Protein AF-A0A951YCI9-F1 (afdb_monomer_lite)

Sequence (113 aa):
MQYYEGGAYMLVNRKNGYNRQIHGKPYFSNNHKSFITVNVDMEAHYSFNGIEYYTVTADSIIQQFELDIANWGPAKAKWINDKNIILAQERMVANPGTYYLTTDYALLTIMKR

Foldseek 3Di:
DDDDDDDWDKDAQPPPRDIDIDQADWDAAPVRQKIKGFDPDQDPPPGFFWMWIWGDDPRDIDTPDTDGDHFWHFPDWDHPHRFKIKTWIWGWDDDVPDTDIDTDIDIGGHDDD

Secondary structure (DSSP, 8-state):
--------EEEE-TTT--EEEESSEEEE-TTSSEEEEEE--SSS-SS--EEEEEEE-SS-EEEEEEEE-SS-EEEEEEESSSSEEEEEEEEEEEETTEEEEEEEEEEEE----

pLDDT: mean 89.98, std 13.13, range [29.69, 98.38]

Structure (mmCIF, N/CA/C/O backbone):
data_AF-A0A951YCI9-F1
#
_entry.id   AF-A0A951YCI9-F1
#
loop_
_atom_site.group_PDB
_atom_site.id
_atom_site.type_symbol
_atom_site.label_atom_id
_atom_site.label_alt_id
_atom_site.label_comp_id
_atom_site.label_asym_id
_atom_site.label_entity_id
_atom_site.label_seq_id
_atom_site.pdbx_PDB_ins_code
_atom_site.Cartn_x
_atom_site.Cartn_y
_atom_site.Cartn_z
_atom_site.occupancy
_atom_site.B_iso_or_equiv
_atom_site.auth_seq_id
_atom_site.auth_comp_id
_atom_site.auth_asym_id
_atom_site.auth_atom_id
_atom_site.pdbx_PDB_model_num
ATOM 1 N N . MET A 1 1 ? -16.317 -18.508 -18.194 1.00 33.88 1 MET A N 1
ATOM 2 C CA . MET A 1 1 ? -14.873 -18.364 -17.921 1.00 33.88 1 MET A CA 1
ATOM 3 C C . MET A 1 1 ? -14.399 -17.144 -18.686 1.00 33.88 1 MET A C 1
ATOM 5 O O . MET A 1 1 ? -14.290 -17.217 -19.900 1.00 33.88 1 MET A O 1
ATOM 9 N N . GLN A 1 2 ? -14.248 -16.014 -18.000 1.00 29.69 2 GLN A N 1
ATOM 10 C CA . GLN A 1 2 ? -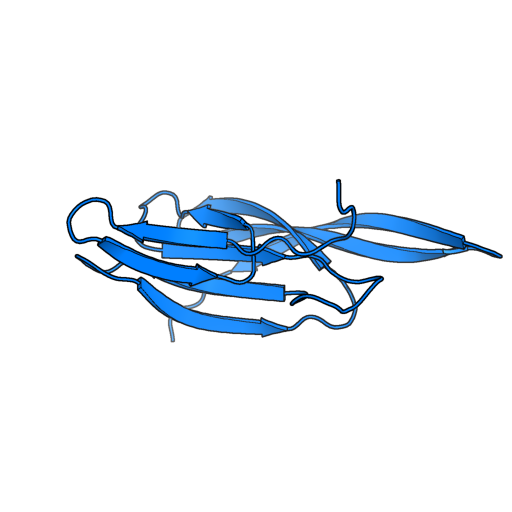13.729 -14.770 -18.566 1.00 29.69 2 GLN A CA 1
ATOM 11 C C . GLN A 1 2 ? -12.422 -14.479 -17.825 1.00 29.69 2 GLN A C 1
ATOM 13 O O . GLN A 1 2 ? -12.429 -14.332 -16.607 1.00 29.69 2 GLN A O 1
ATOM 18 N N . TYR A 1 3 ? -11.313 -14.521 -18.555 1.00 50.97 3 TYR A N 1
ATOM 19 C CA . TYR A 1 3 ? -9.967 -14.201 -18.089 1.00 50.97 3 TYR A CA 1
ATOM 20 C C . TYR A 1 3 ? -9.644 -12.789 -18.601 1.00 50.97 3 TYR A C 1
ATOM 22 O O . TYR A 1 3 ? -9.648 -12.634 -19.816 1.00 50.97 3 TYR A O 1
ATOM 30 N N . TYR A 1 4 ? -9.475 -11.787 -17.723 1.00 39.31 4 TYR A N 1
ATOM 31 C CA . TYR A 1 4 ? -8.470 -10.700 -17.789 1.00 39.31 4 TYR A CA 1
ATOM 32 C C . TYR A 1 4 ? -8.639 -9.690 -16.631 1.00 39.31 4 TYR A C 1
ATOM 34 O O . TYR A 1 4 ? -9.713 -9.562 -16.045 1.00 39.31 4 TYR A O 1
ATOM 42 N N . GLU A 1 5 ? -7.515 -9.068 -16.279 1.00 46.12 5 GLU A N 1
ATOM 43 C CA . GLU A 1 5 ? -7.124 -8.409 -15.028 1.00 46.12 5 GLU A CA 1
ATOM 44 C C . GLU A 1 5 ? -7.996 -7.237 -14.561 1.00 46.12 5 GLU A C 1
ATOM 46 O O . GLU A 1 5 ? -8.123 -6.210 -15.217 1.00 46.12 5 GLU A O 1
ATOM 51 N N . GLY A 1 6 ? -8.534 -7.366 -13.351 1.00 52.84 6 GLY A N 1
ATOM 52 C CA . GLY A 1 6 ? -9.188 -6.275 -12.638 1.00 52.84 6 GLY A CA 1
ATOM 53 C C . GLY A 1 6 ? -9.527 -6.715 -11.222 1.00 52.84 6 GLY A C 1
ATOM 54 O O . GLY A 1 6 ? -10.611 -7.231 -10.963 1.00 52.84 6 GLY A O 1
ATOM 55 N N . GLY A 1 7 ? -8.571 -6.583 -10.303 1.00 63.25 7 GLY A N 1
ATOM 56 C CA . GLY A 1 7 ? -8.777 -6.895 -8.891 1.00 63.25 7 GLY A CA 1
ATOM 57 C C . GLY A 1 7 ? -9.190 -5.648 -8.121 1.00 63.25 7 GLY A C 1
ATOM 58 O O . GLY A 1 7 ? -8.347 -4.815 -7.820 1.00 63.25 7 GLY A O 1
ATOM 59 N N . ALA A 1 8 ? -10.469 -5.520 -7.772 1.00 73.31 8 ALA A N 1
ATOM 60 C CA . ALA A 1 8 ? -10.905 -4.520 -6.801 1.00 73.31 8 ALA A CA 1
ATOM 61 C C . ALA A 1 8 ? -10.887 -5.127 -5.395 1.00 73.31 8 ALA A C 1
ATOM 63 O O . ALA A 1 8 ? -11.396 -6.228 -5.174 1.00 73.31 8 ALA A O 1
ATOM 64 N N . TYR A 1 9 ? -10.336 -4.398 -4.430 1.00 88.06 9 TYR A N 1
ATOM 65 C CA . TYR A 1 9 ? -10.421 -4.774 -3.026 1.00 88.06 9 TYR A CA 1
ATOM 66 C C . TYR A 1 9 ? -11.577 -4.011 -2.378 1.00 88.06 9 TYR A C 1
ATOM 68 O O . TYR A 1 9 ? -11.770 -2.819 -2.609 1.00 88.06 9 TYR A O 1
ATOM 76 N N . MET A 1 10 ? -12.354 -4.701 -1.547 1.00 93.06 10 MET A N 1
ATOM 77 C CA . MET A 1 10 ? -13.410 -4.101 -0.735 1.00 93.06 10 MET A CA 1
ATOM 78 C C . MET A 1 10 ? -13.081 -4.345 0.732 1.00 93.06 10 MET A C 1
ATOM 80 O O . MET A 1 10 ? -12.956 -5.493 1.163 1.00 93.06 10 MET A O 1
ATOM 84 N N . LEU A 1 11 ? -12.967 -3.274 1.511 1.00 92.75 11 LEU A N 1
ATOM 85 C CA . LEU A 1 11 ? -12.890 -3.369 2.961 1.00 92.75 11 LEU A CA 1
ATOM 86 C C . LEU A 1 11 ? -14.307 -3.336 3.530 1.00 92.75 11 LEU A C 1
ATOM 88 O O . LEU A 1 11 ? -15.087 -2.463 3.162 1.00 92.75 11 LEU A O 1
ATOM 92 N N . VAL A 1 12 ? -14.639 -4.272 4.422 1.00 94.31 12 VAL A N 1
ATOM 93 C CA . VAL A 1 12 ? -15.978 -4.388 5.018 1.00 94.31 12 VAL A CA 1
ATOM 94 C C . VAL A 1 12 ? -15.869 -4.409 6.541 1.00 94.31 12 VAL A C 1
ATOM 96 O O . VAL A 1 12 ? -15.211 -5.272 7.125 1.00 94.31 12 VAL A O 1
ATOM 99 N N . ASN A 1 13 ? -16.542 -3.470 7.199 1.00 94.06 13 ASN A N 1
ATOM 100 C CA . ASN A 1 13 ? -16.737 -3.452 8.639 1.00 94.06 13 ASN A CA 1
ATOM 101 C C . ASN A 1 13 ? -17.804 -4.487 9.017 1.00 94.06 13 ASN A C 1
ATOM 103 O O . ASN A 1 13 ? -18.990 -4.344 8.719 1.00 94.06 13 ASN A O 1
ATOM 107 N N . ARG A 1 14 ? -17.376 -5.531 9.728 1.00 93.25 14 ARG A N 1
ATOM 108 C CA . ARG A 1 14 ? -18.233 -6.655 10.128 1.00 93.25 14 ARG A CA 1
ATOM 109 C C . ARG A 1 14 ? -19.341 -6.282 11.116 1.00 93.25 14 ARG A C 1
ATOM 111 O O . ARG A 1 14 ? -20.308 -7.026 11.222 1.00 93.25 14 ARG A O 1
ATOM 118 N N . LYS A 1 15 ? -19.191 -5.185 11.862 1.00 94.25 15 LYS A N 1
ATOM 119 C CA . LYS A 1 15 ? -20.132 -4.778 12.916 1.00 94.25 15 LYS A CA 1
ATOM 120 C C . LYS A 1 15 ? -21.366 -4.078 12.351 1.00 94.25 15 LYS A C 1
ATOM 122 O O . LYS A 1 15 ? -22.456 -4.277 12.871 1.00 94.25 15 LYS A O 1
ATOM 127 N N . ASN A 1 16 ? -21.192 -3.245 11.324 1.00 93.56 16 ASN A N 1
ATOM 128 C CA . ASN A 1 16 ? -22.250 -2.364 10.814 1.00 93.56 16 ASN A CA 1
ATOM 129 C C . ASN A 1 16 ? -22.453 -2.430 9.289 1.00 93.56 16 ASN A C 1
ATOM 131 O O . ASN A 1 16 ? -23.322 -1.739 8.771 1.00 93.56 16 ASN A O 1
ATOM 135 N N . GLY A 1 17 ? -21.659 -3.221 8.562 1.00 94.56 17 GLY A N 1
ATOM 136 C CA . GLY A 1 17 ? -21.756 -3.342 7.106 1.00 94.56 17 GLY A CA 1
ATOM 137 C C . GLY A 1 17 ? -21.166 -2.168 6.317 1.00 94.56 17 GLY A C 1
ATOM 138 O O . GLY A 1 17 ? -21.237 -2.184 5.086 1.00 94.56 17 GLY A O 1
ATOM 139 N N . TYR A 1 18 ? -20.556 -1.175 6.983 1.00 95.06 18 TYR A N 1
ATOM 140 C CA . TYR A 1 18 ? -19.807 -0.120 6.299 1.00 95.06 18 TYR A CA 1
ATOM 141 C C . TYR A 1 18 ? -18.771 -0.762 5.382 1.00 95.06 18 TYR A C 1
ATOM 143 O O . TYR A 1 18 ? -18.030 -1.649 5.802 1.00 95.06 18 TYR A O 1
ATOM 151 N N . ASN A 1 19 ? -18.709 -0.319 4.135 1.00 95.06 19 ASN A N 1
ATOM 152 C 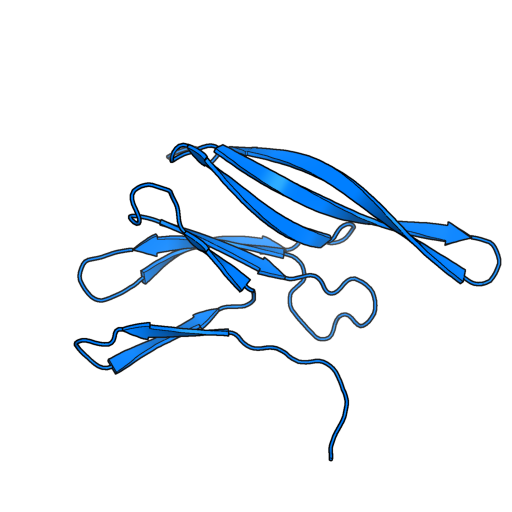CA . ASN A 1 19 ? -17.742 -0.826 3.182 1.00 95.06 19 ASN A CA 1
ATOM 153 C C . ASN A 1 19 ? -17.139 0.306 2.359 1.00 95.06 19 ASN A C 1
ATOM 155 O O . ASN A 1 19 ? -17.727 1.379 2.218 1.00 95.06 19 ASN A O 1
ATOM 159 N N . ARG A 1 20 ? -15.929 0.060 1.865 1.00 93.88 20 ARG A N 1
ATOM 160 C CA . ARG A 1 20 ? -15.203 0.975 0.994 1.00 93.88 20 ARG A CA 1
ATOM 161 C C . ARG A 1 20 ? -14.363 0.180 0.011 1.00 93.88 20 ARG A C 1
ATOM 163 O O . ARG A 1 20 ? -13.604 -0.703 0.415 1.00 93.88 20 ARG A O 1
ATOM 170 N N . GLN A 1 21 ? -14.486 0.531 -1.260 1.00 94.19 21 GLN A N 1
ATOM 171 C CA . GLN A 1 21 ? -13.575 0.066 -2.291 1.00 94.19 21 GLN A CA 1
ATOM 172 C C . GLN A 1 21 ? -12.213 0.741 -2.108 1.00 94.19 21 GLN A C 1
ATOM 174 O O . GLN A 1 21 ? -12.145 1.931 -1.802 1.00 94.19 21 GLN A O 1
ATOM 179 N N . ILE A 1 22 ? -11.151 -0.038 -2.267 1.00 94.69 22 ILE A N 1
ATOM 180 C CA . ILE A 1 22 ? -9.760 0.409 -2.214 1.00 94.69 22 ILE A CA 1
ATOM 181 C C . ILE A 1 22 ? -9.032 -0.111 -3.458 1.00 94.69 22 ILE A C 1
ATOM 183 O O . ILE A 1 22 ? -9.406 -1.150 -4.017 1.00 94.69 22 ILE A O 1
ATOM 187 N N . HIS A 1 23 ? -8.007 0.609 -3.905 1.00 92.50 23 HIS A N 1
ATOM 188 C CA . HIS A 1 23 ? -7.362 0.357 -5.193 1.00 92.50 23 HIS A CA 1
ATOM 189 C C . HIS A 1 23 ? -6.396 -0.826 -5.179 1.00 92.50 23 HIS A C 1
ATOM 191 O O . HIS A 1 23 ? -6.075 -1.360 -6.235 1.00 92.50 23 HIS A O 1
ATOM 197 N N . GLY A 1 24 ? -5.944 -1.252 -4.001 1.00 92.44 24 GLY A N 1
ATOM 198 C CA . GLY A 1 24 ? -4.903 -2.263 -3.885 1.00 92.44 24 GLY A CA 1
ATOM 199 C C . GLY A 1 24 ? -5.001 -3.135 -2.646 1.00 92.44 24 GLY A C 1
ATOM 200 O O . GLY A 1 24 ? -5.856 -2.959 -1.773 1.00 92.44 24 GLY A O 1
ATOM 201 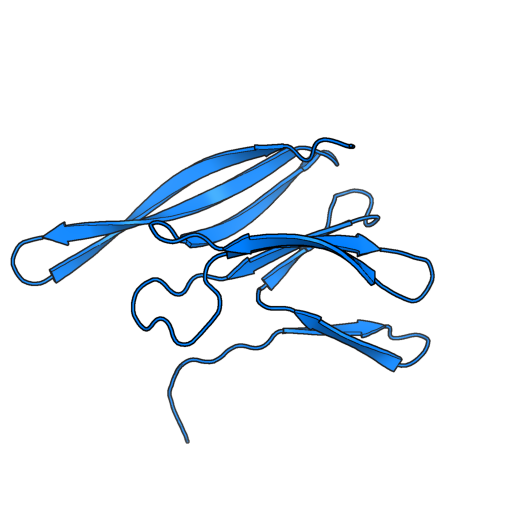N N . LYS A 1 25 ? -4.071 -4.084 -2.547 1.00 93.12 25 LYS A N 1
ATOM 202 C CA . LYS A 1 25 ? -4.007 -5.017 -1.422 1.00 93.12 25 LYS A CA 1
ATOM 203 C C . LYS A 1 25 ? -3.681 -4.259 -0.128 1.00 93.12 25 LYS A C 1
ATOM 205 O O . LYS A 1 25 ? -2.672 -3.554 -0.105 1.00 93.12 25 LYS A O 1
ATOM 210 N N . PRO A 1 26 ? -4.459 -4.424 0.959 1.00 96.06 26 PRO A N 1
ATOM 211 C CA . PRO A 1 26 ? -4.213 -3.712 2.207 1.00 96.06 26 PRO A CA 1
ATOM 212 C C . PRO A 1 26 ? -3.094 -4.351 3.041 1.00 96.06 26 PRO A C 1
ATOM 214 O O . PRO A 1 26 ? -3.011 -5.573 3.185 1.00 96.06 26 PRO A O 1
ATOM 217 N N . TYR A 1 27 ? -2.279 -3.501 3.661 1.00 96.88 27 TYR A N 1
ATOM 218 C CA . TYR A 1 27 ? -1.240 -3.846 4.628 1.00 96.88 27 TYR A CA 1
ATOM 219 C C . TYR A 1 27 ? -1.420 -2.966 5.866 1.00 96.88 27 TYR A C 1
ATOM 221 O O . TYR A 1 27 ? -1.206 -1.755 5.803 1.00 96.88 27 TYR A O 1
ATOM 229 N N . PHE A 1 28 ? -1.823 -3.568 6.985 1.00 96.69 28 PHE A N 1
ATOM 230 C CA . PHE A 1 28 ? -2.114 -2.857 8.232 1.00 96.69 28 PHE A CA 1
ATOM 231 C C . PHE A 1 28 ? -0.854 -2.539 9.035 1.00 96.69 28 PHE A C 1
ATOM 233 O O . PHE A 1 28 ? 0.075 -3.348 9.078 1.00 96.69 28 PHE A O 1
ATOM 240 N N . SER A 1 29 ? -0.856 -1.377 9.692 1.00 96.62 29 SER A N 1
ATOM 241 C CA . SER A 1 29 ? 0.156 -1.007 10.679 1.00 96.62 29 SER A CA 1
ATOM 242 C C . SER A 1 29 ? 0.132 -1.957 11.878 1.00 96.62 29 SER A C 1
ATOM 244 O O . SER A 1 29 ? -0.890 -2.577 12.181 1.00 96.62 29 SER A O 1
ATOM 246 N N . ASN A 1 30 ? 1.245 -2.029 12.612 1.00 95.31 30 ASN A N 1
ATOM 247 C CA . ASN A 1 30 ? 1.380 -2.918 13.771 1.00 95.31 30 ASN A CA 1
ATOM 248 C C . ASN A 1 30 ? 0.365 -2.595 14.879 1.00 95.31 30 ASN A C 1
ATOM 250 O O . ASN A 1 30 ? -0.101 -3.489 15.577 1.00 95.31 30 ASN A O 1
ATOM 254 N N . ASN A 1 31 ? 0.012 -1.317 15.040 1.00 94.94 31 ASN A N 1
ATOM 255 C CA . ASN A 1 31 ? -1.002 -0.875 15.997 1.00 94.94 31 ASN A CA 1
ATOM 256 C C . ASN A 1 31 ? -2.446 -0.892 15.453 1.00 94.94 31 ASN A C 1
ATOM 258 O O . ASN A 1 31 ? -3.358 -0.486 16.174 1.00 94.94 31 ASN A O 1
ATOM 262 N N . HIS A 1 32 ? -2.651 -1.295 14.195 1.00 93.81 32 HIS A N 1
ATOM 263 C CA . HIS A 1 32 ? -3.942 -1.342 13.494 1.00 93.81 32 HIS A CA 1
ATOM 264 C C . HIS A 1 32 ? -4.712 -0.011 13.392 1.00 93.81 32 HIS A C 1
ATOM 266 O O . HIS A 1 32 ? -5.882 0.000 13.012 1.00 93.81 32 HIS A O 1
ATOM 272 N N . LYS A 1 33 ? -4.080 1.128 13.698 1.00 95.56 33 LYS A N 1
ATOM 273 C CA . LYS A 1 33 ? -4.699 2.462 13.581 1.00 95.56 33 LYS A CA 1
ATOM 274 C C . LYS A 1 33 ? -4.644 3.015 12.162 1.00 95.56 33 LYS A C 1
ATOM 276 O O . LYS A 1 33 ? -5.281 4.026 11.867 1.00 95.56 33 LYS A O 1
ATOM 281 N N . SER A 1 34 ? -3.877 2.384 11.285 1.00 96.56 34 SER A N 1
ATOM 282 C CA . SER A 1 34 ? -3.755 2.780 9.894 1.00 96.56 34 SER A CA 1
ATOM 283 C C . SER A 1 34 ? -3.366 1.598 9.012 1.00 96.56 34 SER A C 1
ATOM 285 O O . SER A 1 34 ? -3.032 0.511 9.487 1.00 96.56 34 SER A O 1
ATOM 287 N N . PHE A 1 35 ? -3.460 1.790 7.704 1.00 97.38 35 PHE A N 1
ATOM 288 C CA . PHE A 1 35 ? -2.991 0.831 6.714 1.00 97.38 35 PHE A CA 1
ATOM 289 C C . PHE A 1 35 ? -2.643 1.561 5.420 1.00 97.38 35 PHE A C 1
ATOM 291 O O . PHE A 1 35 ? -3.109 2.677 5.184 1.00 97.38 35 PHE A O 1
ATOM 298 N N . ILE A 1 36 ? -1.820 0.925 4.591 1.00 97.62 36 ILE A N 1
ATOM 299 C CA . ILE A 1 36 ? -1.644 1.334 3.200 1.00 97.62 36 ILE A CA 1
ATOM 300 C C . ILE A 1 36 ? -2.225 0.280 2.275 1.00 97.62 36 ILE A C 1
ATOM 302 O O . ILE A 1 36 ? -2.351 -0.886 2.656 1.00 97.62 36 ILE A O 1
ATOM 306 N N . THR A 1 37 ? -2.541 0.683 1.059 1.00 96.94 37 THR A N 1
ATOM 307 C CA . THR A 1 37 ? -2.818 -0.228 -0.047 1.00 96.94 37 THR A CA 1
ATOM 308 C C . THR A 1 37 ? -1.736 -0.062 -1.098 1.00 96.94 37 THR A C 1
ATOM 310 O O . THR A 1 37 ? -1.137 1.008 -1.216 1.00 96.94 37 THR A O 1
ATOM 313 N N . VAL A 1 38 ? -1.452 -1.134 -1.828 1.00 95.56 38 VAL A N 1
ATOM 314 C CA . VAL A 1 38 ? -0.536 -1.090 -2.968 1.00 95.56 38 VAL A CA 1
ATOM 315 C C . VAL A 1 38 ? -1.153 -1.838 -4.142 1.00 95.56 38 VAL A C 1
ATOM 317 O O . VAL A 1 38 ? -1.745 -2.908 -3.947 1.00 95.56 38 VAL A O 1
ATOM 320 N N . ASN A 1 39 ? -1.034 -1.272 -5.338 1.00 94.25 39 ASN A N 1
ATOM 321 C CA . ASN A 1 39 ? -1.403 -1.929 -6.587 1.00 94.25 39 ASN A CA 1
ATOM 322 C C . ASN A 1 39 ? -0.349 -1.653 -7.657 1.00 94.25 39 ASN A C 1
ATOM 324 O O . ASN A 1 39 ? 0.238 -0.569 -7.679 1.00 94.25 39 ASN A O 1
ATOM 328 N N . VAL A 1 40 ? -0.127 -2.644 -8.520 1.00 91.12 40 VAL A N 1
ATOM 329 C CA . VAL A 1 40 ? 0.815 -2.562 -9.635 1.00 91.12 40 VAL A CA 1
ATOM 330 C C . VAL A 1 40 ? 0.062 -2.780 -10.927 1.00 91.12 40 VAL A C 1
ATOM 332 O O . VAL A 1 40 ? -0.533 -3.836 -11.119 1.00 91.12 40 VAL A O 1
ATOM 335 N N . ASP A 1 41 ? 0.135 -1.790 -11.806 1.00 87.06 41 ASP A N 1
ATOM 336 C CA . ASP A 1 41 ? -0.314 -1.912 -13.188 1.00 87.06 41 ASP A CA 1
ATOM 337 C C . ASP A 1 41 ? 0.534 -1.019 -14.089 1.00 87.06 41 ASP A C 1
ATOM 339 O O . ASP A 1 41 ? 0.204 0.126 -14.397 1.00 87.06 41 ASP A O 1
ATOM 343 N N . MET A 1 42 ? 1.700 -1.550 -14.435 1.00 83.44 42 MET A N 1
ATOM 344 C CA . MET A 1 42 ? 2.685 -0.864 -15.265 1.00 83.44 42 MET A CA 1
ATOM 345 C C . MET A 1 42 ? 2.583 -1.242 -16.750 1.00 83.44 42 MET A C 1
ATOM 347 O O . MET A 1 42 ? 3.230 -0.597 -17.565 1.00 83.44 42 MET A O 1
ATOM 351 N N . GLU A 1 43 ? 1.857 -2.312 -17.097 1.00 79.38 43 GLU A N 1
ATOM 352 C CA . GLU A 1 43 ? 1.786 -2.840 -18.473 1.00 79.38 43 GLU A CA 1
ATOM 353 C C . GLU A 1 43 ? 0.511 -2.405 -19.172 1.00 79.38 43 GLU A C 1
ATOM 355 O O . GLU A 1 43 ? 0.541 -1.871 -20.281 1.00 79.38 43 GLU A O 1
ATOM 360 N N . ALA A 1 44 ? -0.618 -2.679 -18.524 1.00 76.75 44 ALA A N 1
ATOM 361 C CA . ALA A 1 44 ? -1.923 -2.586 -19.143 1.00 76.75 44 ALA A CA 1
ATOM 362 C C . ALA A 1 44 ? -2.573 -1.222 -18.880 1.00 76.75 44 ALA A C 1
ATOM 364 O O . ALA A 1 44 ? -3.373 -0.757 -19.692 1.00 76.75 44 ALA A O 1
ATOM 365 N N . HIS A 1 45 ? -2.194 -0.569 -17.773 1.00 79.31 45 HIS A N 1
ATOM 366 C CA . HIS A 1 45 ? -2.716 0.725 -17.331 1.00 79.31 45 HIS A CA 1
ATOM 367 C C . HIS A 1 45 ? -4.253 0.748 -17.229 1.00 79.31 45 HIS A C 1
ATOM 369 O O . HIS A 1 45 ? -4.893 1.782 -17.432 1.00 79.31 45 HIS A O 1
ATOM 375 N N . TYR A 1 46 ? -4.860 -0.399 -16.919 1.00 82.06 46 TYR A N 1
ATOM 376 C CA . TYR A 1 46 ? -6.306 -0.545 -16.731 1.00 82.06 46 TYR A CA 1
ATOM 377 C C . TYR A 1 46 ? -6.739 -0.325 -15.278 1.00 82.06 46 TYR A C 1
ATOM 379 O O . TYR A 1 46 ? -7.925 -0.132 -15.002 1.00 82.06 46 TYR A O 1
ATOM 387 N N . SER A 1 47 ? -5.795 -0.350 -14.345 1.00 84.88 47 SER A N 1
ATOM 388 C CA . SER A 1 47 ? -5.993 -0.170 -12.916 1.00 84.88 47 SER A CA 1
ATOM 389 C C . SER A 1 47 ? -4.969 0.803 -12.328 1.00 84.88 47 SER A C 1
ATOM 391 O O . SER A 1 47 ? -3.978 1.172 -12.952 1.00 84.88 47 SER A O 1
ATOM 393 N N . PHE A 1 48 ? -5.256 1.276 -11.119 1.00 90.75 48 PHE A N 1
ATOM 394 C CA . PHE A 1 48 ? -4.427 2.251 -10.415 1.00 90.75 48 PHE A CA 1
ATOM 395 C C . PHE A 1 48 ? -3.028 1.692 -10.137 1.00 90.75 48 PHE A C 1
ATOM 397 O O . PHE A 1 48 ? -2.916 0.663 -9.486 1.00 90.75 48 PHE A O 1
ATOM 404 N N . ASN A 1 49 ? -1.958 2.370 -10.543 1.00 93.69 49 ASN A N 1
ATOM 405 C CA . ASN A 1 49 ? -0.599 1.988 -10.164 1.00 93.69 49 ASN A CA 1
ATOM 406 C C . ASN A 1 49 ? -0.092 2.929 -9.069 1.00 93.69 49 ASN A C 1
ATOM 408 O O . ASN A 1 49 ? 0.290 4.064 -9.345 1.00 93.69 49 ASN A O 1
ATOM 412 N N . GLY A 1 50 ? -0.104 2.486 -7.813 1.00 95.44 50 GLY A N 1
ATOM 413 C CA . GLY A 1 50 ? 0.184 3.420 -6.734 1.00 95.44 50 GLY A CA 1
ATOM 414 C C . GLY A 1 50 ? -0.074 2.932 -5.318 1.00 95.44 50 GLY A C 1
ATOM 415 O O . GLY A 1 50 ? -0.250 1.740 -5.046 1.00 95.44 50 GLY A O 1
ATOM 416 N N . ILE A 1 51 ? -0.066 3.902 -4.403 1.00 96.88 51 ILE A N 1
ATOM 417 C CA . ILE A 1 51 ? -0.207 3.704 -2.959 1.00 96.88 51 ILE A CA 1
ATOM 418 C C . ILE A 1 51 ? -1.343 4.573 -2.433 1.00 96.88 51 ILE A C 1
ATOM 420 O O . ILE A 1 51 ? -1.376 5.773 -2.692 1.00 96.88 51 ILE A O 1
ATOM 424 N N . GLU A 1 52 ? -2.204 4.012 -1.593 1.00 96.88 52 GLU A N 1
ATOM 425 C CA . GLU A 1 52 ? -3.115 4.799 -0.759 1.00 96.88 52 GLU A CA 1
ATOM 426 C C . GLU A 1 52 ? -2.740 4.633 0.716 1.00 96.88 52 GLU A C 1
ATOM 428 O O . GLU A 1 52 ? -2.271 3.572 1.133 1.00 96.88 52 GLU A O 1
ATOM 433 N N . TYR A 1 53 ? -2.981 5.659 1.533 1.00 97.38 53 TYR A N 1
ATOM 434 C CA . TYR A 1 53 ? -2.823 5.594 2.986 1.00 97.38 53 TYR A CA 1
ATOM 435 C C . TYR A 1 53 ? -4.114 5.973 3.695 1.00 97.38 53 TYR A C 1
ATOM 437 O O . TYR A 1 53 ? -4.725 7.007 3.419 1.00 97.38 53 TYR A O 1
ATOM 445 N N . TYR A 1 54 ? -4.487 5.149 4.666 1.00 97.25 54 TYR A N 1
ATOM 446 C CA . TYR A 1 54 ? -5.736 5.245 5.395 1.00 97.25 54 TYR A CA 1
ATOM 447 C C . TYR A 1 54 ? -5.505 5.236 6.900 1.00 97.25 54 TYR A C 1
ATOM 449 O O . TYR A 1 54 ? -4.712 4.453 7.420 1.00 97.25 54 TYR A O 1
ATOM 457 N N . THR A 1 55 ? -6.275 6.046 7.621 1.00 96.94 55 THR A N 1
ATOM 458 C CA . THR A 1 55 ? -6.433 5.928 9.077 1.00 96.94 55 THR A CA 1
ATOM 459 C C . THR A 1 55 ? -7.744 5.237 9.406 1.00 96.94 55 THR A C 1
ATOM 461 O O . THR A 1 55 ? -8.787 5.562 8.832 1.00 96.94 55 THR A O 1
ATOM 464 N N . VAL A 1 56 ? -7.694 4.323 10.368 1.00 95.19 56 VAL A N 1
ATOM 465 C CA . VAL A 1 56 ? -8.859 3.614 10.894 1.00 95.19 56 VAL A CA 1
ATOM 466 C C . VAL A 1 56 ? -9.487 4.456 12.002 1.00 95.19 56 VAL A C 1
ATOM 468 O O . VAL A 1 56 ? -8.801 4.903 12.921 1.00 95.19 56 VAL A O 1
ATOM 471 N N . THR A 1 57 ? -10.794 4.686 11.908 1.00 92.69 57 THR A N 1
ATOM 472 C CA . THR A 1 57 ? -11.601 5.286 12.978 1.00 92.69 57 THR A CA 1
ATOM 473 C C . THR A 1 57 ? -12.482 4.213 13.622 1.00 92.69 57 THR A C 1
ATOM 475 O O . THR A 1 57 ? -12.383 3.043 13.262 1.00 92.69 57 THR A O 1
ATOM 478 N N . ALA A 1 58 ? -13.331 4.581 14.587 1.00 89.69 58 ALA A N 1
ATOM 479 C CA . ALA A 1 58 ? -14.138 3.616 15.336 1.00 89.69 58 ALA A CA 1
ATOM 480 C C . ALA A 1 58 ? -14.955 2.670 14.436 1.00 89.69 58 ALA A C 1
ATOM 482 O O . ALA A 1 58 ? -14.933 1.462 14.646 1.00 89.69 58 ALA A O 1
ATOM 483 N N . ASP A 1 59 ? -15.644 3.211 13.428 1.00 92.44 59 ASP A N 1
ATOM 484 C CA . ASP A 1 59 ? -16.561 2.438 12.584 1.00 92.44 59 ASP A CA 1
ATOM 485 C C . ASP A 1 59 ? -16.345 2.670 11.069 1.00 92.44 59 ASP A C 1
ATOM 487 O O . ASP A 1 59 ? -17.104 2.134 10.256 1.00 92.44 59 ASP A O 1
ATOM 491 N N . SER A 1 60 ? -15.315 3.431 10.673 1.00 94.56 60 SER A N 1
ATOM 492 C CA . SER A 1 60 ? -15.009 3.769 9.272 1.00 94.56 60 SER A CA 1
ATOM 493 C C . SER A 1 60 ? -13.507 3.972 9.020 1.00 94.56 60 SER A C 1
ATOM 495 O O . SER A 1 60 ? -12.687 3.865 9.934 1.00 94.56 60 SER A O 1
ATOM 497 N N . ILE A 1 61 ? -13.135 4.303 7.780 1.00 95.94 61 ILE A N 1
ATOM 498 C CA . ILE A 1 61 ? -11.758 4.637 7.389 1.00 95.94 61 ILE A CA 1
ATOM 499 C C . ILE A 1 61 ? -11.703 5.994 6.679 1.00 95.94 61 ILE A C 1
ATOM 501 O O . ILE A 1 61 ? -12.608 6.354 5.923 1.00 95.94 61 ILE A O 1
ATOM 505 N N . ILE A 1 62 ? -10.621 6.738 6.902 1.00 96.50 62 ILE A N 1
ATOM 506 C CA . ILE A 1 62 ? -10.367 8.044 6.278 1.00 96.50 62 ILE A CA 1
ATOM 507 C C . ILE A 1 62 ? -9.110 7.926 5.421 1.00 96.50 62 ILE A C 1
ATOM 509 O O . ILE A 1 62 ? -8.052 7.561 5.933 1.00 96.50 62 ILE A O 1
ATOM 513 N N . GLN A 1 63 ? -9.229 8.239 4.130 1.00 96.69 63 GLN A N 1
ATOM 514 C CA . GLN A 1 63 ? -8.088 8.333 3.221 1.00 96.69 63 GLN A CA 1
ATOM 515 C C . GLN A 1 63 ? -7.317 9.608 3.537 1.00 96.69 63 GLN A C 1
ATOM 517 O O . GLN A 1 63 ? -7.892 10.694 3.573 1.00 96.69 63 GLN A O 1
ATOM 522 N N . GLN A 1 64 ? -6.028 9.458 3.801 1.00 96.88 64 GLN A N 1
ATOM 523 C CA . GLN A 1 64 ? -5.128 10.557 4.127 1.00 96.88 64 GLN A CA 1
ATOM 524 C C . GLN A 1 64 ? -4.378 11.037 2.885 1.00 96.88 64 GLN A C 1
ATOM 526 O O . GLN A 1 64 ? -4.191 12.238 2.710 1.00 96.88 64 GLN A O 1
ATOM 531 N N . PHE A 1 65 ? -3.955 10.108 2.024 1.00 95.69 65 PHE A N 1
ATOM 532 C CA . PHE A 1 65 ? -3.409 10.427 0.710 1.00 95.69 65 PHE A CA 1
ATOM 533 C C . PHE A 1 65 ? -3.571 9.263 -0.266 1.00 95.69 65 PHE A C 1
ATOM 535 O O . PHE A 1 65 ? -3.793 8.116 0.129 1.00 95.69 65 PHE A O 1
ATOM 542 N N . GLU A 1 66 ? -3.388 9.598 -1.534 1.00 96.38 66 GLU A N 1
ATOM 543 C CA . GLU A 1 66 ? -3.189 8.695 -2.659 1.00 96.38 66 GLU A CA 1
ATOM 544 C C . GLU A 1 66 ? -1.993 9.204 -3.455 1.00 96.38 66 GLU A C 1
ATOM 546 O O . GLU A 1 66 ? -1.803 10.416 -3.594 1.00 96.38 66 GLU A O 1
ATOM 551 N N . LEU A 1 67 ? -1.154 8.280 -3.897 1.00 95.12 67 LEU A N 1
ATOM 552 C CA . LEU A 1 67 ? 0.033 8.548 -4.686 1.00 95.12 67 LEU A CA 1
ATOM 553 C C . LEU A 1 67 ? -0.006 7.661 -5.923 1.00 95.12 67 LEU A C 1
ATOM 555 O O . LEU A 1 67 ? 0.258 6.461 -5.828 1.00 95.12 67 LEU A O 1
ATOM 559 N N . ASP A 1 68 ? -0.309 8.281 -7.056 1.00 95.31 68 ASP A N 1
ATOM 560 C CA . ASP A 1 68 ? -0.114 7.704 -8.383 1.00 95.31 68 ASP A CA 1
ATOM 561 C C . ASP A 1 68 ? 1.388 7.680 -8.714 1.00 95.31 68 ASP A C 1
ATOM 563 O O . ASP A 1 68 ? 2.127 8.628 -8.410 1.00 95.31 68 ASP A O 1
ATOM 567 N N . ILE A 1 69 ? 1.856 6.574 -9.283 1.00 94.25 69 ILE A N 1
ATOM 568 C CA . ILE A 1 69 ? 3.254 6.350 -9.628 1.00 94.25 69 ILE A CA 1
ATOM 569 C C . ILE A 1 69 ? 3.339 6.006 -11.114 1.00 94.25 69 ILE A C 1
ATOM 571 O O . ILE A 1 69 ? 2.778 5.023 -11.575 1.00 94.25 69 ILE A O 1
ATOM 575 N N . ALA A 1 70 ? 4.116 6.777 -11.874 1.00 90.19 70 ALA A N 1
ATOM 576 C CA . ALA A 1 70 ? 4.179 6.603 -13.326 1.00 90.19 70 ALA A CA 1
ATOM 577 C C . ALA A 1 70 ? 5.228 5.579 -13.801 1.00 90.19 70 ALA A C 1
ATOM 579 O O . ALA A 1 70 ? 5.070 4.976 -14.855 1.00 90.19 70 ALA A O 1
ATOM 580 N N . ASN A 1 71 ? 6.340 5.423 -13.077 1.00 90.44 71 ASN A N 1
ATOM 581 C CA . ASN A 1 71 ? 7.561 4.786 -13.596 1.00 90.44 71 ASN A CA 1
ATOM 582 C C . ASN A 1 71 ? 8.031 3.544 -12.818 1.00 90.44 71 ASN A C 1
ATOM 584 O O . ASN A 1 71 ? 9.072 2.974 -13.144 1.00 90.44 71 ASN A O 1
ATOM 588 N N . TRP A 1 72 ? 7.313 3.156 -11.768 1.00 93.75 72 TRP A N 1
ATOM 589 C CA . TRP A 1 72 ? 7.528 1.923 -11.013 1.00 93.75 72 TRP A CA 1
ATOM 590 C C . TRP A 1 72 ? 6.224 1.515 -10.319 1.00 93.75 72 TRP A C 1
ATOM 592 O O . TRP A 1 72 ? 5.308 2.323 -10.196 1.00 93.75 72 TRP A O 1
ATOM 602 N N . GLY A 1 73 ? 6.133 0.272 -9.861 1.00 94.00 73 GLY A N 1
ATOM 603 C CA . GLY A 1 73 ? 4.943 -0.268 -9.206 1.00 94.00 73 GLY A CA 1
ATOM 604 C C . GLY A 1 73 ? 5.229 -0.722 -7.773 1.00 94.00 73 GLY A C 1
ATOM 605 O O . GLY A 1 73 ? 6.219 -1.422 -7.545 1.00 94.00 73 GLY A O 1
ATOM 606 N N . PRO A 1 74 ? 4.407 -0.357 -6.774 1.00 95.62 74 PRO A N 1
ATOM 607 C CA . PRO A 1 74 ? 4.529 -0.888 -5.421 1.00 95.62 74 PRO A CA 1
ATOM 608 C C . PRO A 1 74 ? 3.934 -2.305 -5.343 1.00 95.62 74 PRO A C 1
ATOM 610 O O . PRO A 1 74 ? 2.733 -2.491 -5.184 1.00 95.62 74 PRO A O 1
ATOM 613 N N . ALA A 1 75 ? 4.773 -3.335 -5.412 1.00 93.81 75 ALA A N 1
ATOM 614 C CA . ALA A 1 75 ? 4.304 -4.722 -5.484 1.00 93.81 75 ALA A CA 1
ATOM 615 C C . ALA A 1 75 ? 3.916 -5.315 -4.126 1.00 93.81 75 ALA A C 1
ATOM 617 O O . ALA A 1 75 ? 2.984 -6.114 -4.002 1.00 93.81 75 ALA A O 1
ATOM 618 N N . LYS A 1 76 ? 4.669 -4.962 -3.080 1.00 95.81 76 LYS A N 1
ATOM 619 C CA . LYS A 1 76 ? 4.473 -5.463 -1.714 1.00 95.81 76 LYS A CA 1
ATOM 620 C C . LYS A 1 76 ? 4.863 -4.399 -0.708 1.00 9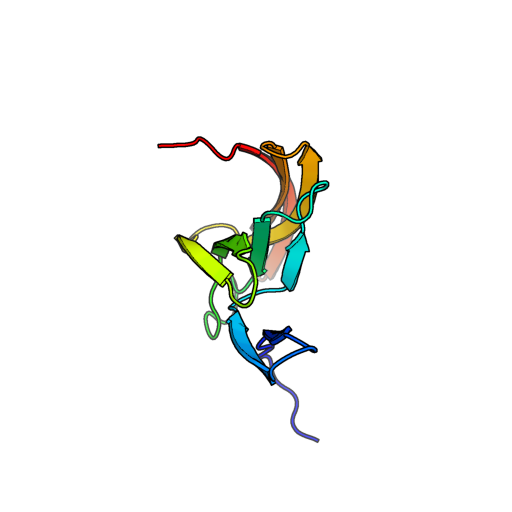5.81 76 LYS A C 1
ATOM 622 O O . LYS A 1 76 ? 5.757 -3.594 -0.955 1.00 95.81 76 LYS A O 1
ATOM 627 N N . ALA A 1 77 ? 4.254 -4.475 0.467 1.00 97.31 77 ALA A N 1
ATOM 628 C CA . ALA A 1 77 ? 4.607 -3.645 1.601 1.00 97.31 77 ALA A CA 1
ATOM 629 C C . ALA A 1 77 ? 4.837 -4.472 2.867 1.00 97.31 77 ALA A C 1
ATOM 631 O O . ALA A 1 77 ? 4.264 -5.549 3.054 1.00 97.31 77 ALA A O 1
ATOM 632 N N . LYS A 1 78 ? 5.657 -3.940 3.770 1.00 97.81 78 LYS A N 1
ATOM 633 C CA . LYS A 1 78 ? 5.806 -4.446 5.133 1.00 97.81 78 LYS A CA 1
ATOM 634 C C . LYS A 1 78 ? 6.040 -3.291 6.094 1.00 97.81 78 LYS A C 1
ATOM 636 O O . LYS A 1 78 ? 7.047 -2.596 5.998 1.00 97.81 78 LYS A O 1
ATOM 641 N N . TRP A 1 79 ? 5.141 -3.129 7.056 1.00 97.94 79 TRP A N 1
ATOM 642 C CA . TRP A 1 79 ? 5.351 -2.222 8.178 1.00 97.94 79 TRP A CA 1
ATOM 643 C C . TRP A 1 79 ? 6.487 -2.754 9.059 1.00 97.94 79 TRP A C 1
ATOM 645 O O . TRP A 1 79 ? 6.482 -3.923 9.447 1.00 97.94 79 TRP A O 1
ATOM 655 N N . ILE A 1 80 ? 7.475 -1.907 9.354 1.00 97.88 80 ILE A N 1
ATOM 656 C CA . ILE A 1 80 ? 8.546 -2.223 10.318 1.00 97.88 80 ILE A CA 1
ATOM 657 C C . ILE A 1 80 ? 8.293 -1.555 11.672 1.00 97.88 80 ILE A C 1
ATOM 659 O O . ILE A 1 80 ? 8.728 -2.053 12.705 1.00 97.88 80 ILE A O 1
ATOM 663 N N . ASN A 1 81 ? 7.551 -0.450 11.672 1.00 95.56 81 ASN A N 1
ATOM 664 C CA . ASN A 1 81 ? 6.953 0.190 12.840 1.00 95.56 81 ASN A CA 1
ATOM 665 C C . ASN A 1 81 ? 5.780 1.065 12.366 1.00 95.56 81 ASN A C 1
ATOM 667 O O . ASN A 1 81 ? 5.527 1.136 11.171 1.00 95.56 81 ASN A O 1
ATOM 671 N N . ASP A 1 82 ? 5.101 1.775 13.267 1.00 92.88 82 ASP A N 1
ATOM 672 C CA . ASP A 1 82 ? 3.896 2.566 12.952 1.00 92.88 82 ASP A CA 1
ATOM 673 C C . ASP A 1 82 ? 4.104 3.772 12.007 1.00 92.88 82 ASP A C 1
ATOM 675 O O . ASP A 1 82 ? 3.145 4.479 11.697 1.00 92.88 82 ASP A O 1
ATOM 679 N N . LYS A 1 83 ? 5.336 4.048 11.569 1.00 94.62 83 LYS A N 1
ATOM 680 C CA . LYS A 1 83 ? 5.663 5.134 10.629 1.00 94.62 83 LYS A CA 1
ATOM 681 C C . LYS A 1 83 ? 6.390 4.653 9.383 1.00 94.62 83 LYS A C 1
ATOM 683 O O . LYS A 1 83 ? 6.299 5.303 8.349 1.00 94.62 83 LYS A O 1
ATOM 688 N N . ASN A 1 84 ? 7.128 3.559 9.493 1.00 97.50 84 ASN A N 1
ATOM 689 C CA . ASN A 1 84 ? 8.082 3.133 8.489 1.00 97.50 84 ASN A CA 1
ATOM 690 C C . ASN A 1 84 ? 7.607 1.851 7.812 1.00 97.50 84 ASN A C 1
ATOM 692 O O . ASN A 1 84 ? 7.255 0.866 8.473 1.00 97.50 84 ASN A O 1
ATOM 696 N N . ILE A 1 85 ? 7.662 1.858 6.488 1.00 98.25 85 ILE A N 1
ATOM 697 C CA . ILE A 1 85 ? 7.204 0.779 5.624 1.00 98.25 85 ILE A CA 1
ATOM 698 C C . ILE A 1 85 ? 8.329 0.458 4.646 1.00 98.25 85 ILE A C 1
ATOM 700 O O . ILE A 1 85 ? 8.870 1.351 4.002 1.00 98.25 85 ILE A O 1
ATOM 704 N N . ILE A 1 86 ? 8.668 -0.819 4.512 1.00 98.38 86 ILE A N 1
ATOM 705 C CA . ILE A 1 86 ? 9.499 -1.300 3.410 1.00 98.38 86 ILE A CA 1
ATOM 706 C C . ILE A 1 86 ? 8.580 -1.641 2.241 1.00 98.38 86 ILE A C 1
ATOM 708 O O . ILE A 1 86 ? 7.662 -2.451 2.391 1.00 98.38 86 ILE A O 1
ATOM 712 N N . LEU A 1 87 ? 8.830 -1.020 1.094 1.00 97.69 87 LEU A N 1
ATOM 713 C CA . LEU A 1 87 ? 8.138 -1.264 -0.166 1.00 97.69 87 LEU A CA 1
ATOM 714 C C . LEU A 1 87 ? 9.028 -2.082 -1.094 1.00 97.69 87 LEU A C 1
ATOM 716 O O . LEU A 1 87 ? 10.203 -1.760 -1.238 1.00 97.69 87 LEU A O 1
ATOM 720 N N . ALA A 1 88 ? 8.457 -3.091 -1.744 1.00 97.56 88 ALA A N 1
ATOM 721 C CA . ALA A 1 88 ? 9.041 -3.699 -2.933 1.00 97.56 88 ALA A CA 1
ATOM 722 C C . ALA A 1 88 ? 8.624 -2.866 -4.154 1.00 97.56 88 ALA A C 1
ATOM 724 O O . ALA A 1 88 ? 7.429 -2.736 -4.425 1.00 97.56 88 ALA A O 1
ATOM 725 N N . GLN A 1 89 ? 9.597 -2.284 -4.847 1.00 96.12 89 GLN A N 1
ATOM 726 C CA . GLN A 1 89 ? 9.410 -1.467 -6.042 1.00 96.12 89 GLN A CA 1
ATOM 727 C C . GLN A 1 89 ? 9.740 -2.299 -7.274 1.00 96.12 89 GLN A C 1
ATOM 729 O O . GLN A 1 89 ? 10.883 -2.723 -7.434 1.00 96.12 89 GLN A O 1
ATOM 734 N N . GLU A 1 90 ? 8.760 -2.509 -8.142 1.00 95.12 90 GLU A N 1
ATOM 735 C CA . GLU A 1 90 ? 8.956 -3.172 -9.425 1.00 95.12 90 GLU A CA 1
ATOM 736 C C . GLU A 1 90 ? 9.193 -2.149 -10.530 1.00 95.12 90 GLU A C 1
ATOM 738 O O . GLU A 1 90 ? 8.546 -1.103 -10.576 1.00 95.12 90 GLU A O 1
ATOM 743 N N . ARG A 1 91 ? 10.142 -2.449 -11.416 1.00 93.88 91 ARG A N 1
ATOM 744 C CA . ARG A 1 91 ? 10.472 -1.638 -12.590 1.00 93.88 91 ARG A CA 1
ATOM 745 C C . ARG A 1 91 ? 10.566 -2.525 -13.811 1.00 93.88 91 ARG A C 1
ATOM 747 O O . ARG A 1 91 ? 11.092 -3.632 -13.728 1.00 93.88 91 ARG A O 1
ATOM 754 N N . MET A 1 92 ? 10.124 -2.000 -14.944 1.00 91.69 92 MET A N 1
ATOM 755 C CA . MET A 1 92 ? 10.395 -2.614 -16.236 1.00 91.69 92 MET A CA 1
ATOM 756 C C . MET A 1 92 ? 11.765 -2.196 -16.726 1.00 91.69 92 MET A C 1
ATOM 758 O O . MET A 1 92 ? 12.048 -1.008 -16.886 1.00 91.69 92 MET A O 1
ATOM 762 N N . VAL A 1 93 ? 12.603 -3.186 -16.997 1.00 91.62 93 VAL A N 1
ATOM 763 C CA . VAL A 1 93 ? 13.883 -2.984 -17.661 1.00 91.62 93 VAL A CA 1
ATOM 764 C C . VAL A 1 93 ? 13.750 -3.477 -19.090 1.00 91.62 93 VAL A C 1
ATOM 766 O O . VAL A 1 93 ? 13.408 -4.636 -19.335 1.00 91.62 93 VAL A O 1
ATOM 769 N N . ALA A 1 94 ? 13.998 -2.568 -20.030 1.00 90.50 94 ALA A N 1
ATOM 770 C CA . ALA A 1 94 ? 13.932 -2.864 -21.448 1.00 90.50 94 ALA A CA 1
ATOM 771 C C . ALA A 1 94 ? 15.039 -3.842 -21.859 1.00 90.50 94 ALA A C 1
ATOM 773 O O . ALA A 1 94 ? 16.199 -3.702 -21.467 1.0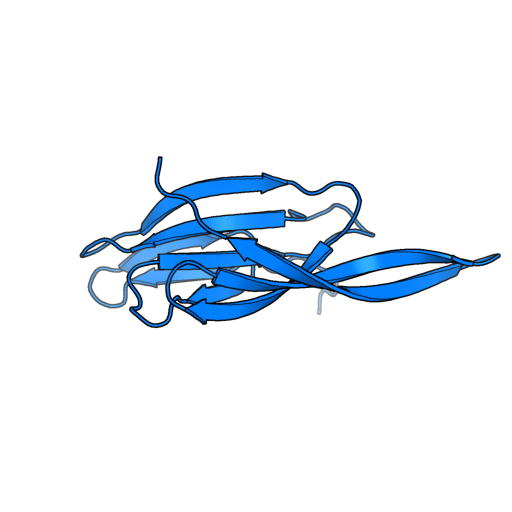0 90.50 94 ALA A O 1
ATOM 774 N N . ASN A 1 95 ? 14.674 -4.788 -22.713 1.00 89.38 95 ASN A N 1
ATOM 775 C CA . ASN A 1 95 ? 15.569 -5.723 -23.377 1.00 89.38 95 ASN A CA 1
ATOM 776 C C . ASN A 1 95 ? 15.179 -5.789 -24.860 1.00 89.38 95 ASN A C 1
ATOM 778 O O . ASN A 1 95 ? 13.997 -5.646 -25.169 1.00 89.38 95 ASN A O 1
ATOM 782 N N . PRO A 1 96 ? 16.090 -6.011 -25.820 1.00 93.19 96 PRO A N 1
ATOM 783 C CA . PRO A 1 96 ? 15.676 -6.135 -27.213 1.00 93.19 96 PRO A CA 1
ATOM 784 C C . PRO A 1 96 ? 14.569 -7.191 -27.395 1.00 93.19 96 PRO A C 1
ATOM 786 O O . PRO A 1 96 ? 14.769 -8.373 -27.127 1.00 93.19 96 PRO A O 1
ATOM 789 N N . GLY A 1 97 ? 13.386 -6.733 -27.820 1.00 87.69 97 GLY A N 1
ATOM 790 C CA . GLY A 1 97 ? 12.201 -7.561 -28.063 1.00 87.69 97 GLY A CA 1
ATOM 791 C C . GLY A 1 97 ? 11.373 -7.958 -26.831 1.00 87.69 97 GLY A C 1
ATOM 792 O O . GLY A 1 97 ? 10.407 -8.695 -26.999 1.00 87.69 97 GLY A O 1
ATOM 793 N N . THR A 1 98 ? 11.718 -7.513 -25.616 1.00 89.94 98 THR A N 1
ATOM 794 C CA . THR A 1 98 ? 10.971 -7.848 -24.388 1.00 89.94 98 THR A CA 1
ATOM 795 C C . THR A 1 98 ? 11.261 -6.862 -23.245 1.00 89.94 98 THR A C 1
ATOM 797 O O . THR A 1 98 ? 12.030 -5.913 -23.382 1.00 89.94 98 THR A O 1
ATOM 800 N N . TYR A 1 99 ? 10.668 -7.085 -22.085 1.00 87.56 99 TYR A N 1
ATOM 801 C CA . TYR A 1 99 ? 11.055 -6.460 -20.829 1.00 87.56 99 TYR A CA 1
ATOM 802 C C . TYR A 1 99 ? 11.114 -7.531 -19.747 1.00 87.56 99 TYR A C 1
ATOM 804 O O . TYR A 1 99 ? 10.531 -8.610 -19.864 1.00 87.56 99 TYR A O 1
ATOM 812 N N . TYR A 1 100 ? 11.832 -7.232 -18.678 1.00 88.75 100 TYR A N 1
ATOM 813 C CA . TYR A 1 100 ? 11.773 -8.024 -17.458 1.00 88.75 100 TYR A CA 1
ATOM 814 C C . TYR A 1 100 ? 11.557 -7.109 -16.264 1.00 88.75 100 TYR A C 1
ATOM 816 O O . TYR A 1 100 ? 11.951 -5.940 -16.276 1.00 88.75 100 TYR A O 1
ATOM 824 N N . LEU A 1 101 ? 10.920 -7.660 -15.234 1.00 89.56 101 LEU A N 1
ATOM 825 C CA . LEU A 1 101 ? 10.692 -6.965 -13.980 1.00 89.56 101 LEU A CA 1
ATOM 826 C C . LEU A 1 101 ? 11.911 -7.113 -13.073 1.00 89.56 101 LEU A C 1
ATOM 828 O O . LEU A 1 101 ? 12.381 -8.222 -12.813 1.00 89.56 101 LEU A O 1
ATOM 832 N N . THR A 1 102 ? 12.397 -5.991 -12.558 1.00 94.25 102 THR A N 1
ATOM 833 C CA . THR A 1 102 ? 13.369 -5.956 -11.463 1.00 94.25 102 THR A CA 1
ATOM 834 C C . THR A 1 102 ? 12.692 -5.453 -10.201 1.00 94.25 102 THR A C 1
ATOM 836 O O . THR A 1 102 ? 11.867 -4.542 -10.273 1.00 94.25 102 THR A O 1
ATOM 839 N N . THR A 1 103 ? 13.066 -6.005 -9.047 1.00 95.56 103 THR A N 1
ATOM 840 C CA . THR A 1 103 ? 12.529 -5.587 -7.749 1.00 95.56 103 THR A CA 1
ATOM 841 C C . THR A 1 103 ? 13.624 -4.996 -6.874 1.00 95.56 103 THR A C 1
ATOM 843 O O . THR A 1 103 ? 14.575 -5.693 -6.523 1.00 95.56 103 THR A O 1
ATOM 846 N N . ASP A 1 104 ? 13.429 -3.752 -6.450 1.00 96.06 104 ASP A N 1
ATOM 847 C CA . ASP A 1 104 ? 14.232 -3.093 -5.418 1.00 96.06 104 ASP A CA 1
ATOM 848 C C . ASP A 1 104 ? 13.405 -2.877 -4.148 1.00 96.06 104 ASP A C 1
ATOM 850 O O . ASP A 1 104 ? 12.180 -3.009 -4.157 1.00 96.06 104 ASP A O 1
ATOM 854 N N . TYR A 1 105 ? 14.058 -2.507 -3.045 1.00 96.75 105 TYR A N 1
ATOM 855 C CA . TYR A 1 105 ? 13.373 -2.173 -1.797 1.00 96.75 105 TYR A CA 1
ATOM 856 C C . TYR A 1 105 ? 13.624 -0.725 -1.390 1.00 96.75 105 TYR A C 1
ATOM 858 O O . TYR A 1 105 ? 14.760 -0.256 -1.409 1.00 96.75 105 TYR A O 1
ATOM 866 N N . ALA A 1 106 ? 12.566 -0.033 -0.972 1.00 96.56 106 ALA A N 1
ATOM 867 C CA . ALA A 1 106 ? 12.630 1.353 -0.519 1.00 96.56 106 ALA A CA 1
ATOM 868 C C . ALA A 1 106 ? 11.931 1.544 0.830 1.00 96.56 106 ALA A C 1
ATOM 870 O O . ALA A 1 106 ? 10.979 0.836 1.161 1.00 96.56 106 ALA A O 1
ATOM 871 N N . LEU A 1 107 ? 12.395 2.530 1.601 1.00 97.50 107 LEU A N 1
ATOM 872 C CA . LEU A 1 107 ? 11.760 2.956 2.843 1.00 97.50 107 LEU A CA 1
ATOM 873 C C . LEU A 1 107 ? 10.754 4.078 2.554 1.00 97.50 107 LEU A C 1
ATOM 875 O O . LEU A 1 107 ? 11.138 5.159 2.112 1.00 97.50 107 LEU A O 1
ATOM 879 N N . LEU A 1 108 ? 9.482 3.838 2.856 1.00 96.25 108 LEU A N 1
ATOM 880 C C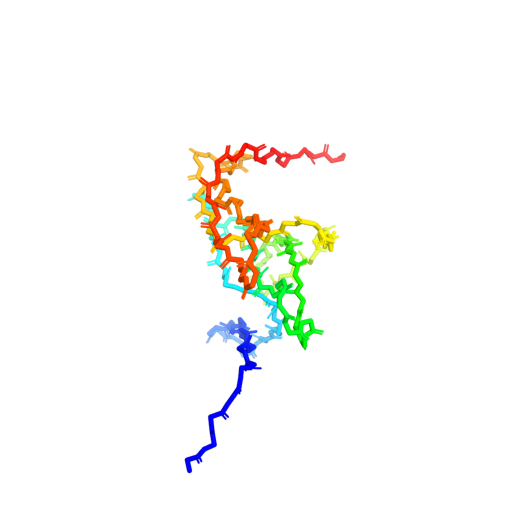A . LEU A 1 108 ? 8.440 4.857 2.931 1.00 96.25 108 LEU A CA 1
ATOM 881 C C . LEU A 1 108 ? 8.223 5.244 4.398 1.00 96.25 108 LEU A C 1
ATOM 883 O O . LEU A 1 108 ? 7.933 4.388 5.235 1.00 96.25 108 LEU A O 1
ATOM 887 N N . THR A 1 109 ? 8.318 6.540 4.691 1.00 96.62 109 THR A N 1
ATOM 888 C CA . THR A 1 109 ? 8.083 7.095 6.030 1.00 96.62 109 THR A CA 1
ATOM 889 C C . THR A 1 109 ? 6.842 7.976 6.021 1.00 96.62 109 THR A C 1
ATOM 891 O O . THR A 1 109 ? 6.791 8.992 5.329 1.00 96.62 109 THR A O 1
ATOM 894 N N . ILE A 1 110 ? 5.853 7.624 6.836 1.00 94.44 110 ILE A N 1
ATOM 895 C CA . ILE A 1 110 ? 4.658 8.432 7.059 1.00 94.44 110 ILE A CA 1
ATOM 896 C C . ILE A 1 110 ? 5.005 9.574 8.017 1.00 94.44 110 ILE A C 1
ATOM 898 O O . ILE A 1 110 ? 5.245 9.365 9.211 1.00 94.44 110 ILE A O 1
ATOM 902 N N . MET A 1 111 ? 5.012 10.800 7.495 1.00 88.75 111 MET A N 1
ATOM 903 C CA . MET A 1 111 ? 5.179 12.010 8.297 1.00 88.75 111 MET A CA 1
ATOM 904 C C . MET A 1 111 ? 3.810 12.590 8.651 1.00 88.75 111 MET A C 1
ATOM 906 O O . MET A 1 111 ? 2.949 12.740 7.786 1.00 88.75 111 MET A O 1
ATOM 910 N N . LYS A 1 112 ? 3.593 12.905 9.933 1.00 74.69 112 LYS A N 1
ATOM 911 C CA . LYS A 1 112 ? 2.416 13.683 10.336 1.00 74.69 112 LYS A CA 1
ATOM 912 C C . LYS A 1 112 ? 2.601 15.112 9.831 1.00 74.69 112 LYS A C 1
ATOM 914 O O . LYS A 1 112 ? 3.684 15.666 10.009 1.00 74.69 112 LYS A O 1
ATOM 919 N N . ARG A 1 113 ? 1.565 15.649 9.188 1.00 59.66 113 ARG A N 1
ATOM 920 C CA . ARG A 1 113 ? 1.450 17.088 8.951 1.00 59.66 113 ARG A CA 1
ATOM 921 C C . ARG A 1 113 ? 1.173 17.808 10.264 1.00 59.66 113 ARG A C 1
ATOM 923 O O . ARG A 1 113 ? 0.537 17.175 11.140 1.00 59.66 113 ARG A O 1
#

Radius of gyration: 15.58 Å; chains: 1; bounding box: 38×36×44 Å